Protein AF-A0A9E2C6Q1-F1 (afdb_monomer)

Solvent-accessible surface area (backbone atoms only — not comparable to full-atom values): 10772 Å² total; per-residue (Å²): 132,83,88,61,91,60,71,87,50,53,72,70,55,48,51,52,50,48,67,74,32,72,85,37,64,67,59,44,53,54,51,43,56,55,32,73,76,40,87,50,70,68,36,50,55,51,34,54,54,44,52,53,52,48,49,47,65,72,67,66,62,69,75,82,73,80,80,78,87,77,86,78,83,92,78,82,88,75,85,72,77,80,80,70,74,74,82,77,73,64,70,56,44,82,45,62,35,91,88,76,60,52,76,39,82,42,68,57,47,72,83,42,81,42,84,46,58,39,89,82,85,55,51,46,30,39,38,34,22,53,95,93,40,82,46,74,50,67,61,77,76,77,79,71,73,86,68,60,65,68,56,52,55,52,53,52,53,51,53,53,51,54,51,52,56,62,72,75,107

Sequence (169 aa):
MRYRPYFKHGIEQIQELISTARSDLKALKVIQYELGHRDRPKARALKAEVDELVRRLSEGVVLPPAPPVKSLPKECVPEAPVIQTPPVAPDRVVVDCANCKTPNFVSTLEGVVQHLSCSACKTAYEAQFKYGVMRTIFQAKTTTESGSAGIKWILIGLVVLVIIVLMAK

Nearest PDB structures (foldseek):
  6emq-assembly1_A  TM=4.281E-01  e=3.721E+00  Homo sapiens
  4uru-assembly1_S  TM=4.410E-01  e=3.721E+00  Homo sapiens
  1xd4-assembly2_B  TM=4.111E-01  e=6.026E+00  Homo sapiens
  6bvj-assembly1_B  TM=4.218E-01  e=6.401E+00  Homo sapiens

Mean predicted aligned error: 19.95 Å

Foldseek 3Di:
DDDQPCLVPDLVRLVVQCVVCLQPLVSLVSSLVNLVVDPDPSSVVVNVVSVVSNVCNVVVDDDDPDDDDDDDDDDDDDDDDDPPPPPDQPQWDWDADPPPRDIDIDGQDAPDWDWDADPPPRFIKIWHHYPNDIDIGTDDPPPPPVPPPVVVVVVVVVVVVVVVVVVVD

Radius of gyration: 32.81 Å; Cα contacts (8 Å, |Δi|>4): 137; chains: 1; bounding box: 88×53×86 Å

Secondary structure (DSSP, 8-state):
----TTTT--HHHHHHHHHHTTT-HHHHHHHHHHHTT--SHHHHHHHHHHHHHHHHHHTT------------------------------SEEEEE-TTT--EEEEE--BT-EEEEE-TTT--EEEEEEETTEEEEEEPPP----TTSHHHHHHHHHHHHHHHHHHHT-

Structure (mmCIF, N/CA/C/O backbone):
data_AF-A0A9E2C6Q1-F1
#
_entry.id   AF-A0A9E2C6Q1-F1
#
loop_
_atom_site.group_PDB
_atom_site.id
_atom_site.type_symbol
_atom_site.label_at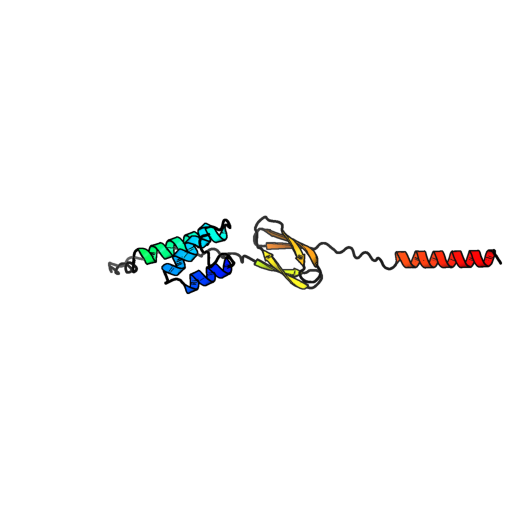om_id
_atom_site.label_alt_id
_atom_site.label_comp_id
_atom_site.label_asym_id
_atom_site.label_entity_id
_atom_site.label_seq_id
_atom_site.pdbx_PDB_ins_code
_atom_site.Cartn_x
_atom_site.Cartn_y
_atom_site.Cartn_z
_atom_site.occupancy
_atom_site.B_iso_or_equiv
_atom_site.auth_seq_id
_atom_site.auth_comp_id
_atom_site.auth_asym_id
_atom_site.auth_atom_id
_atom_site.pdbx_PDB_model_num
ATOM 1 N N . MET A 1 1 ? 9.640 -15.536 31.499 1.00 56.16 1 MET A N 1
ATOM 2 C CA . MET A 1 1 ? 9.085 -14.949 30.257 1.00 56.16 1 MET A CA 1
ATOM 3 C C . MET A 1 1 ? 7.587 -14.776 30.450 1.00 56.16 1 MET A C 1
ATOM 5 O O . MET A 1 1 ? 6.944 -15.741 30.837 1.00 56.16 1 MET A O 1
ATOM 9 N N . ARG A 1 2 ? 7.031 -13.568 30.283 1.00 76.75 2 ARG A N 1
ATOM 10 C CA . ARG A 1 2 ? 5.571 -13.378 30.367 1.00 76.75 2 ARG A CA 1
ATOM 11 C C . ARG A 1 2 ? 4.924 -13.914 29.089 1.00 76.75 2 ARG A C 1
ATOM 13 O O . ARG A 1 2 ? 5.433 -13.664 28.000 1.00 76.75 2 ARG A O 1
ATOM 20 N N . TYR A 1 3 ? 3.844 -14.674 29.235 1.00 84.75 3 TYR A N 1
ATOM 21 C CA . TYR A 1 3 ? 3.115 -15.260 28.113 1.00 84.75 3 TYR A CA 1
ATOM 22 C C . TYR A 1 3 ? 2.484 -14.154 27.252 1.00 84.75 3 TYR A C 1
ATOM 24 O O . TYR A 1 3 ? 1.748 -13.313 27.764 1.00 84.75 3 TYR A O 1
ATOM 32 N N . ARG A 1 4 ? 2.803 -14.142 25.952 1.00 87.75 4 ARG A N 1
ATOM 33 C CA . ARG A 1 4 ? 2.305 -13.173 24.962 1.00 87.75 4 ARG A CA 1
ATOM 34 C C . ARG A 1 4 ? 1.589 -13.918 23.831 1.00 87.75 4 ARG A C 1
ATOM 36 O O . ARG A 1 4 ? 2.231 -14.255 22.833 1.00 87.75 4 ARG A O 1
ATOM 43 N N . PRO A 1 5 ? 0.283 -14.204 23.969 1.00 89.00 5 PRO A N 1
ATOM 44 C CA . PRO A 1 5 ? -0.447 -15.056 23.024 1.00 89.00 5 PRO A CA 1
ATOM 45 C C . PRO A 1 5 ? -0.468 -14.474 21.606 1.00 89.00 5 PRO A C 1
ATOM 47 O O . PRO A 1 5 ? -0.401 -15.204 20.619 1.00 89.00 5 PRO A O 1
ATOM 50 N N . TYR A 1 6 ? -0.474 -13.145 21.500 1.00 92.12 6 TYR A N 1
ATOM 51 C CA . TYR A 1 6 ? -0.589 -12.439 20.229 1.00 92.12 6 TYR A CA 1
ATOM 52 C C . TYR A 1 6 ? 0.750 -11.950 19.664 1.00 92.12 6 TYR A C 1
AT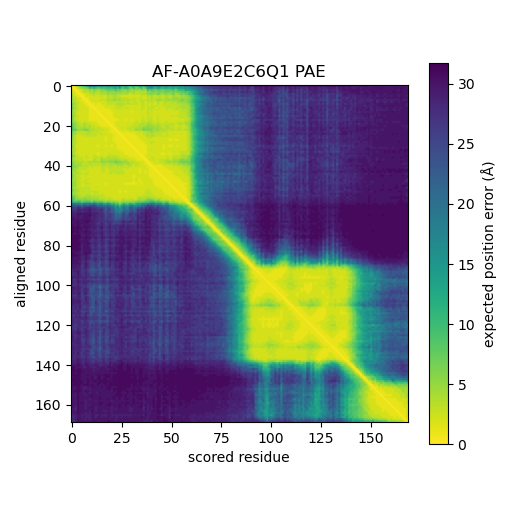OM 54 O O . TYR A 1 6 ? 0.759 -11.220 18.678 1.00 92.12 6 TYR A O 1
ATOM 62 N N . PHE A 1 7 ? 1.890 -12.389 20.211 1.00 90.38 7 PHE A N 1
ATOM 63 C CA . PHE A 1 7 ? 3.215 -11.979 19.722 1.00 90.38 7 PHE A CA 1
ATOM 64 C C . PHE A 1 7 ? 3.421 -12.280 18.230 1.00 90.38 7 PHE A C 1
ATOM 66 O O . PHE A 1 7 ? 3.972 -11.462 17.499 1.00 90.38 7 PHE A O 1
ATOM 73 N N . LYS A 1 8 ? 2.929 -13.436 17.766 1.00 91.62 8 LYS A N 1
ATOM 74 C CA . LYS A 1 8 ? 3.015 -13.857 16.358 1.00 91.62 8 LYS A CA 1
ATOM 75 C C . LYS A 1 8 ? 1.973 -13.197 15.446 1.00 91.62 8 LYS A C 1
ATOM 77 O O . LYS A 1 8 ? 2.052 -13.381 14.238 1.00 91.62 8 LYS A O 1
ATOM 82 N N . HIS A 1 9 ? 1.002 -12.467 16.000 1.00 92.31 9 HIS A N 1
ATOM 83 C CA . HIS A 1 9 ? -0.092 -11.899 15.217 1.00 92.31 9 HIS A CA 1
ATOM 84 C C . HIS A 1 9 ? 0.314 -10.560 14.592 1.00 92.31 9 HIS A C 1
ATOM 86 O O . HIS A 1 9 ? 0.911 -9.708 15.257 1.00 92.31 9 HIS A O 1
ATOM 92 N N . GLY A 1 10 ? -0.032 -10.353 13.322 1.00 92.19 10 GLY A N 1
ATOM 93 C CA . GLY A 1 10 ? 0.093 -9.065 12.635 1.00 92.19 10 GLY A CA 1
ATOM 94 C C . GLY A 1 10 ? -0.800 -7.985 13.256 1.00 92.19 10 GLY A C 1
ATOM 95 O O . GLY A 1 10 ? -1.657 -8.272 14.090 1.00 92.19 10 GLY A O 1
ATOM 96 N N . ILE A 1 11 ? -0.601 -6.723 12.871 1.00 92.56 11 ILE A N 1
ATOM 97 C CA . ILE A 1 11 ? -1.434 -5.617 13.378 1.00 92.56 11 ILE A CA 1
ATOM 98 C C . ILE A 1 11 ? -2.884 -5.770 12.906 1.00 92.56 11 ILE A C 1
ATOM 100 O O . ILE A 1 11 ? -3.813 -5.550 13.674 1.00 92.56 11 ILE A O 1
ATOM 104 N N . GLU A 1 12 ? -3.059 -6.233 11.677 1.00 93.12 12 GLU A N 1
ATOM 105 C CA . GLU A 1 12 ? -4.339 -6.485 11.026 1.00 93.12 12 GLU A CA 1
ATOM 106 C C . GLU A 1 12 ? -5.110 -7.603 11.749 1.00 93.12 12 GLU A C 1
ATOM 108 O O . GLU A 1 12 ? -6.294 -7.461 12.040 1.00 93.12 12 GLU A O 1
ATOM 113 N N . GLN A 1 13 ? -4.412 -8.671 12.148 1.00 94.06 13 GLN A N 1
ATOM 114 C CA . GLN A 1 13 ? -4.996 -9.764 12.934 1.00 94.06 13 GLN A CA 1
ATOM 115 C C . GLN A 1 13 ? -5.395 -9.305 14.342 1.00 94.06 13 GLN A C 1
ATOM 117 O O . GLN A 1 13 ? -6.430 -9.712 14.861 1.00 94.06 13 GLN A O 1
ATOM 122 N N . ILE A 1 14 ? -4.603 -8.428 14.971 1.00 93.50 14 ILE A N 1
ATOM 123 C CA . ILE A 1 14 ? -4.983 -7.835 16.261 1.00 93.50 14 ILE A CA 1
ATOM 124 C C . ILE A 1 14 ? -6.237 -6.965 16.117 1.00 93.50 14 ILE A C 1
ATOM 126 O O . ILE A 1 14 ? -7.094 -6.991 16.994 1.00 93.50 14 ILE A O 1
ATOM 130 N N . GLN A 1 15 ? -6.387 -6.231 15.016 1.00 93.62 15 GLN A N 1
ATOM 131 C CA . GLN A 1 15 ? -7.574 -5.411 14.761 1.00 93.62 15 GLN A CA 1
ATOM 132 C C . GLN A 1 15 ? -8.854 -6.254 14.608 1.00 93.62 15 GLN A C 1
ATOM 134 O O . GLN A 1 15 ? -9.920 -5.881 15.111 1.00 93.62 15 GLN A O 1
ATOM 139 N N . GLU A 1 16 ? -8.746 -7.421 13.978 1.00 94.44 16 GLU A N 1
ATOM 140 C CA . GLU A 1 16 ? -9.837 -8.396 13.890 1.00 94.44 16 GLU A CA 1
ATOM 141 C C . GLU A 1 16 ? -10.194 -8.982 15.267 1.00 94.44 16 GLU A C 1
ATOM 143 O O . GLU A 1 16 ? -11.371 -9.052 15.640 1.00 94.44 16 GLU A O 1
ATOM 148 N N . LEU A 1 17 ? -9.182 -9.303 16.082 1.00 93.69 17 LEU A N 1
ATOM 149 C CA . LEU A 1 17 ? -9.380 -9.753 17.462 1.00 93.69 17 LEU A CA 1
ATOM 150 C C . LEU A 1 17 ? -10.075 -8.691 18.319 1.00 93.69 17 LEU A C 1
ATOM 152 O O . LEU A 1 17 ? -10.970 -9.033 19.085 1.00 93.69 17 LEU A O 1
ATOM 156 N N . ILE A 1 18 ? -9.729 -7.408 18.164 1.00 94.31 18 ILE A N 1
ATOM 157 C CA . ILE A 1 18 ? -10.416 -6.304 18.856 1.00 94.31 18 ILE A CA 1
ATOM 158 C C . ILE A 1 18 ? -11.887 -6.250 18.444 1.00 94.31 18 ILE A C 1
ATOM 160 O O . ILE A 1 18 ? -12.753 -6.085 19.298 1.00 94.31 18 ILE A O 1
ATOM 164 N N . SER A 1 19 ? -12.175 -6.409 17.150 1.00 92.50 19 SER A N 1
ATOM 165 C CA . SER A 1 19 ? -13.545 -6.395 16.621 1.00 92.50 19 SER A CA 1
ATOM 166 C C . SER A 1 19 ? -14.391 -7.534 17.190 1.00 92.50 19 SER A C 1
ATOM 168 O O . SER A 1 19 ? -15.545 -7.316 17.553 1.00 92.50 19 SER A O 1
ATOM 170 N N . THR A 1 20 ? -13.795 -8.716 17.343 1.00 93.25 20 THR A N 1
ATOM 171 C CA . THR A 1 20 ? -14.452 -9.900 17.916 1.00 93.25 20 THR A CA 1
ATOM 172 C C . THR A 1 20 ? -14.608 -9.791 19.435 1.00 93.25 20 THR A C 1
ATOM 174 O O . THR A 1 20 ? -15.630 -10.178 19.992 1.00 93.25 20 THR A O 1
ATOM 177 N N . ALA A 1 21 ? -13.615 -9.222 20.119 1.00 92.81 21 ALA A N 1
ATOM 178 C CA . ALA A 1 21 ? -13.552 -9.132 21.574 1.00 92.81 21 ALA A CA 1
ATOM 179 C C . ALA A 1 21 ? -14.073 -7.798 22.143 1.00 92.81 21 ALA A C 1
ATOM 181 O O . ALA A 1 21 ? -13.772 -7.473 23.290 1.00 92.81 21 ALA A O 1
ATOM 182 N N . ARG A 1 22 ? -14.858 -7.013 21.386 1.00 90.56 22 ARG A N 1
ATOM 183 C CA . ARG A 1 22 ? -15.312 -5.666 21.803 1.00 90.56 22 ARG A CA 1
ATOM 184 C C . ARG A 1 22 ? -16.027 -5.621 23.153 1.00 90.56 22 ARG A C 1
ATOM 186 O O . ARG A 1 22 ? -15.996 -4.581 23.800 1.00 90.56 22 ARG A O 1
ATOM 193 N N . SER A 1 23 ? -16.681 -6.706 23.557 1.00 89.00 23 SER A N 1
ATOM 194 C CA . SER A 1 23 ? -17.395 -6.831 24.834 1.00 89.00 23 SER A CA 1
ATOM 195 C C . SER A 1 23 ? -16.633 -7.638 25.891 1.00 89.00 23 SER A C 1
ATOM 197 O O . SER A 1 23 ? -17.083 -7.716 27.032 1.00 89.00 23 SER A O 1
ATOM 199 N N . ASP A 1 24 ? -15.497 -8.248 25.544 1.00 93.38 24 ASP A N 1
ATOM 200 C CA . ASP A 1 24 ? -14.694 -9.046 26.470 1.00 93.38 24 ASP A CA 1
ATOM 201 C C . ASP A 1 24 ? -13.548 -8.208 27.049 1.00 93.38 24 ASP A C 1
ATOM 203 O O . ASP A 1 24 ? -12.463 -8.068 26.477 1.00 93.38 24 ASP A O 1
ATOM 207 N N . LEU A 1 25 ? -13.785 -7.683 28.251 1.00 91.81 25 LEU A N 1
ATOM 208 C CA . LEU A 1 25 ? -12.812 -6.883 28.988 1.00 91.81 25 LEU A CA 1
ATOM 209 C C . LEU A 1 25 ? -11.489 -7.629 29.238 1.00 91.81 25 LEU A C 1
ATOM 211 O O . LEU A 1 25 ? -10.426 -7.004 29.249 1.00 91.81 25 LEU A O 1
ATOM 215 N N . LYS A 1 26 ? -11.525 -8.951 29.458 1.00 92.12 26 LYS A N 1
ATOM 216 C CA . LYS A 1 26 ? -10.307 -9.731 29.723 1.00 92.12 26 LYS A CA 1
ATOM 217 C C . LYS A 1 26 ? -9.470 -9.837 28.455 1.00 92.12 26 LYS A C 1
ATOM 219 O O . LYS A 1 26 ? -8.271 -9.559 28.503 1.00 92.12 26 LYS A O 1
ATOM 224 N N . ALA A 1 27 ? -10.094 -10.172 27.330 1.00 92.94 27 ALA A N 1
ATOM 225 C CA . ALA A 1 27 ? -9.412 -10.236 26.042 1.00 92.94 27 ALA A CA 1
ATOM 226 C C . ALA A 1 27 ? -8.835 -8.870 25.630 1.00 92.94 27 ALA A C 1
ATOM 228 O O . ALA A 1 27 ? -7.668 -8.798 25.237 1.00 92.94 27 ALA A O 1
ATOM 229 N N . LEU A 1 28 ? -9.586 -7.777 25.812 1.00 94.00 28 LEU A N 1
ATOM 230 C CA . LEU A 1 28 ? -9.111 -6.423 25.506 1.00 94.00 28 LEU A CA 1
ATOM 231 C C . LEU A 1 28 ? -7.898 -6.011 26.351 1.00 94.00 28 LEU A C 1
ATOM 233 O O . LEU A 1 28 ? -6.962 -5.431 25.808 1.00 94.00 28 LEU A O 1
ATOM 237 N N . LYS A 1 29 ? -7.841 -6.369 27.642 1.00 93.81 29 LYS A N 1
ATOM 238 C CA . LYS A 1 29 ? -6.653 -6.121 28.485 1.00 93.81 29 LYS A CA 1
ATOM 239 C C . LYS A 1 29 ? -5.418 -6.897 28.015 1.00 93.81 29 LYS A C 1
ATOM 241 O O . LYS A 1 29 ? -4.305 -6.373 28.062 1.00 93.81 29 LYS A O 1
ATOM 246 N N . VAL A 1 30 ? -5.591 -8.128 27.529 1.00 94.12 30 VAL A N 1
ATOM 247 C CA . VAL A 1 30 ? -4.483 -8.910 26.949 1.00 94.12 30 VAL A CA 1
ATOM 248 C C . VAL A 1 30 ? -3.988 -8.267 25.650 1.00 94.12 30 VAL A C 1
ATOM 250 O O . VAL A 1 30 ? -2.779 -8.158 25.440 1.00 94.12 30 VAL A O 1
ATOM 253 N N . ILE A 1 31 ? -4.904 -7.791 24.801 1.00 94.50 31 ILE A N 1
ATOM 254 C CA . ILE A 1 31 ? 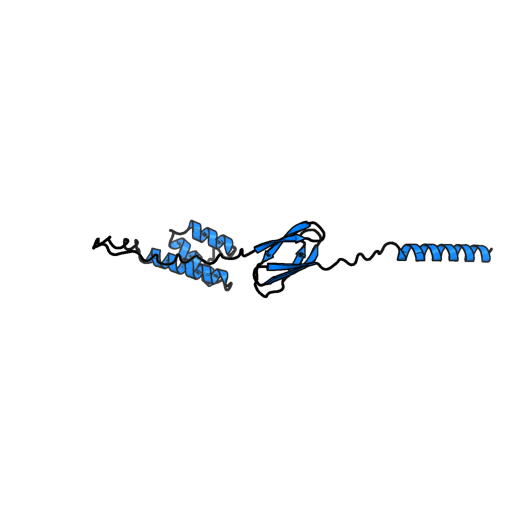-4.567 -7.079 23.561 1.00 94.50 31 ILE A CA 1
ATOM 255 C C . ILE A 1 31 ? -3.861 -5.749 23.865 1.00 94.50 31 ILE A C 1
ATOM 257 O O . ILE A 1 31 ? -2.827 -5.455 23.268 1.00 94.50 31 ILE A O 1
ATOM 261 N N . GLN A 1 32 ? -4.358 -4.979 24.834 1.00 94.44 32 GLN A N 1
ATOM 262 C CA . GLN A 1 32 ? -3.743 -3.739 25.316 1.00 94.44 32 GLN A CA 1
ATOM 263 C C . GLN A 1 32 ? -2.293 -3.967 25.765 1.00 94.44 32 GLN A C 1
ATOM 265 O O . GLN A 1 32 ? -1.391 -3.222 25.374 1.00 94.44 32 GLN A O 1
ATOM 270 N N . TYR A 1 33 ? -2.054 -5.025 26.549 1.00 93.88 33 TYR A N 1
ATOM 271 C CA . TYR A 1 33 ? -0.713 -5.398 26.996 1.00 93.88 33 TYR A CA 1
ATOM 272 C C . TYR A 1 33 ? 0.207 -5.734 25.816 1.00 93.88 33 TYR A C 1
ATOM 274 O O . TYR A 1 33 ? 1.345 -5.268 25.768 1.00 93.88 33 TYR A O 1
ATOM 282 N N . GLU A 1 34 ? -0.276 -6.498 24.836 1.00 93.56 34 GLU A N 1
ATOM 283 C CA . GLU A 1 34 ? 0.489 -6.824 23.631 1.00 93.56 34 GLU A CA 1
ATOM 284 C C . GLU A 1 34 ? 0.840 -5.571 22.813 1.00 93.56 34 GLU A C 1
ATOM 286 O O . GLU A 1 34 ? 1.994 -5.401 22.414 1.00 93.56 34 GLU A O 1
ATOM 291 N N . LEU A 1 35 ? -0.130 -4.677 22.594 1.00 94.06 35 LEU A N 1
ATOM 292 C CA . LEU A 1 35 ? 0.063 -3.429 21.851 1.00 94.06 35 LEU A CA 1
ATOM 293 C C . LEU A 1 35 ? 1.068 -2.494 22.537 1.00 94.06 35 LEU A C 1
ATOM 295 O O . LEU A 1 35 ? 1.803 -1.790 21.849 1.00 94.06 35 LEU A O 1
ATOM 299 N N . GLY A 1 36 ? 1.175 -2.540 23.869 1.00 92.75 36 GLY A N 1
ATOM 300 C CA . GLY A 1 36 ? 2.183 -1.794 24.630 1.00 92.75 36 GLY A CA 1
ATOM 301 C C . GLY A 1 36 ? 3.637 -2.183 24.329 1.00 92.75 36 GLY A C 1
ATOM 302 O O . GLY A 1 36 ? 4.537 -1.398 24.602 1.00 92.75 36 GLY A O 1
ATOM 303 N N . HIS A 1 37 ? 3.877 -3.356 23.736 1.00 91.75 37 HIS A N 1
ATOM 304 C CA . HIS A 1 37 ? 5.217 -3.819 23.349 1.00 91.75 37 HIS A CA 1
ATOM 305 C C . HIS A 1 37 ? 5.519 -3.591 21.861 1.00 91.75 37 HIS A C 1
ATOM 307 O O . HIS A 1 37 ? 6.487 -4.148 21.339 1.00 91.75 37 HIS A O 1
ATOM 313 N N . ARG A 1 38 ? 4.664 -2.856 21.141 1.00 92.12 38 ARG A N 1
ATOM 314 C CA . ARG A 1 38 ? 4.811 -2.607 19.705 1.00 92.12 38 ARG A CA 1
ATOM 315 C C . ARG A 1 38 ? 5.047 -1.124 19.447 1.00 92.12 38 ARG A C 1
ATOM 317 O O . ARG A 1 38 ? 4.187 -0.296 19.716 1.00 92.12 38 ARG A O 1
ATOM 324 N N . ASP A 1 39 ? 6.170 -0.802 18.810 1.00 89.56 39 ASP A N 1
ATOM 325 C CA . ASP A 1 39 ? 6.552 0.591 18.526 1.00 89.56 39 ASP A CA 1
ATOM 326 C C . ASP A 1 39 ? 6.015 1.160 17.208 1.00 89.56 39 ASP A C 1
ATOM 328 O O . ASP A 1 39 ? 6.213 2.334 16.897 1.00 89.56 39 ASP A O 1
ATOM 332 N N . ARG A 1 40 ? 5.304 0.354 16.414 1.00 90.38 40 ARG A N 1
ATOM 333 C CA . ARG A 1 40 ? 4.748 0.793 15.126 1.00 90.38 40 ARG A CA 1
ATOM 334 C C . ARG A 1 40 ? 3.688 1.892 15.355 1.00 90.38 40 ARG A C 1
ATOM 336 O O . ARG A 1 40 ? 2.816 1.696 16.202 1.00 90.38 40 ARG A O 1
ATOM 343 N N . PRO A 1 41 ? 3.647 2.972 14.549 1.00 90.44 41 PRO A N 1
ATOM 344 C CA . PRO A 1 41 ? 2.649 4.042 14.690 1.00 90.44 41 PRO A CA 1
ATOM 345 C C . PRO A 1 41 ? 1.196 3.541 14.706 1.00 90.44 41 PRO A C 1
ATOM 347 O O . PRO A 1 41 ? 0.408 3.940 15.558 1.00 90.44 41 PRO A O 1
ATOM 350 N N . LYS A 1 42 ? 0.863 2.578 13.835 1.00 90.00 42 LYS A N 1
ATOM 351 C CA . LYS A 1 42 ? -0.464 1.940 13.800 1.00 90.00 42 LYS A CA 1
ATOM 352 C C . LYS A 1 42 ? -0.819 1.204 15.098 1.00 90.00 42 LYS A C 1
ATOM 354 O O . LYS A 1 42 ? -1.968 1.227 15.517 1.00 90.00 42 LYS A O 1
ATOM 359 N N . ALA A 1 43 ? 0.159 0.571 15.748 1.00 92.00 43 ALA A N 1
ATOM 360 C CA . ALA A 1 43 ? -0.065 -0.129 17.012 1.00 92.00 43 ALA A CA 1
ATOM 361 C C . ALA A 1 43 ? -0.382 0.852 18.148 1.00 92.00 43 ALA A C 1
ATOM 363 O O . ALA A 1 43 ? -1.214 0.552 18.997 1.00 92.00 43 ALA A O 1
ATOM 364 N N . ARG A 1 44 ? 0.242 2.038 18.133 1.00 91.62 44 ARG A N 1
ATOM 365 C CA . ARG A 1 44 ? -0.033 3.107 19.103 1.00 91.62 44 ARG A CA 1
ATOM 366 C C . ARG A 1 44 ? -1.444 3.674 18.942 1.00 91.62 44 ARG A C 1
ATOM 368 O O . ARG A 1 44 ? -2.119 3.864 19.947 1.00 91.62 44 ARG A O 1
ATOM 375 N N . ALA A 1 45 ? -1.898 3.877 17.704 1.00 92.88 45 ALA A N 1
ATOM 376 C CA . ALA A 1 45 ? -3.276 4.288 17.424 1.00 92.88 45 ALA A CA 1
ATOM 377 C C . ALA A 1 45 ? -4.287 3.243 17.931 1.00 92.88 45 ALA A C 1
ATOM 379 O O . ALA A 1 45 ? -5.164 3.570 18.726 1.00 92.88 45 ALA A O 1
ATOM 380 N N . LEU A 1 46 ? -4.080 1.966 17.588 1.00 93.88 46 LEU A N 1
ATOM 381 C CA . LEU A 1 46 ? -4.923 0.870 18.080 1.00 93.88 46 LEU A CA 1
ATOM 382 C C . LEU A 1 46 ? -4.900 0.743 19.605 1.00 93.88 46 LEU A C 1
ATOM 384 O O . LEU A 1 46 ? -5.922 0.437 20.211 1.00 93.88 46 LEU A O 1
ATOM 388 N N . LYS A 1 47 ? -3.753 0.990 20.247 1.00 94.94 47 LYS A N 1
ATOM 389 C CA . LYS A 1 47 ? -3.661 0.984 21.709 1.00 94.94 47 LYS A CA 1
ATOM 390 C C . LYS A 1 47 ? -4.597 2.030 22.315 1.00 94.94 47 LYS A C 1
ATOM 392 O O . LYS A 1 47 ? -5.303 1.701 23.256 1.00 94.94 47 LYS A O 1
ATOM 397 N N . ALA A 1 48 ? -4.635 3.245 21.769 1.00 93.69 48 ALA A N 1
ATOM 398 C CA . ALA A 1 48 ? -5.526 4.295 22.260 1.00 93.69 48 ALA A CA 1
ATOM 399 C C . ALA A 1 48 ? -7.012 3.915 22.114 1.00 93.69 48 ALA A C 1
ATOM 401 O O . ALA A 1 48 ? -7.798 4.139 23.032 1.00 93.69 48 ALA A O 1
ATOM 402 N N . GLU A 1 49 ? -7.394 3.279 21.001 1.00 92.88 49 GLU A N 1
ATOM 403 C CA . GLU A 1 49 ? -8.762 2.778 20.801 1.00 92.88 49 GLU A CA 1
ATOM 404 C C . GLU A 1 49 ? -9.141 1.700 21.827 1.00 92.88 49 GLU A C 1
ATOM 406 O O . GLU A 1 49 ? -10.230 1.738 22.407 1.00 92.88 49 GLU A O 1
ATOM 411 N N . VAL A 1 50 ? -8.235 0.750 22.079 1.00 95.12 50 VAL A N 1
ATOM 412 C CA . VAL A 1 50 ? -8.439 -0.311 23.075 1.00 95.12 50 VAL A CA 1
ATOM 413 C C . VAL A 1 50 ? -8.461 0.258 24.493 1.00 95.12 50 VAL A C 1
ATOM 415 O O . VAL A 1 50 ? -9.299 -0.164 25.285 1.00 95.12 50 VAL A O 1
ATOM 418 N N . ASP A 1 51 ? -7.599 1.227 24.815 1.00 94.19 51 ASP A N 1
ATOM 419 C CA . ASP A 1 51 ? -7.580 1.911 26.115 1.00 94.19 51 ASP A CA 1
ATOM 420 C C . ASP A 1 51 ? -8.954 2.539 26.412 1.00 94.19 51 ASP A C 1
ATOM 422 O O . ASP A 1 51 ? -9.499 2.357 27.502 1.00 94.19 51 ASP A O 1
ATOM 426 N N . GLU A 1 52 ? -9.563 3.191 25.420 1.00 93.06 52 GLU A N 1
ATOM 427 C CA . GLU A 1 52 ? -10.887 3.805 25.546 1.00 93.06 52 GLU A CA 1
ATOM 428 C C . GLU A 1 52 ? -12.024 2.770 25.653 1.00 93.06 52 GLU A C 1
ATOM 430 O O . GLU A 1 52 ? -12.970 2.957 26.421 1.00 93.06 52 GLU A O 1
ATOM 435 N N . LEU A 1 53 ? -11.943 1.652 24.922 1.00 92.31 53 LEU A N 1
ATOM 436 C CA . LEU A 1 53 ? -12.890 0.534 25.056 1.00 92.31 53 LEU A CA 1
ATOM 437 C C . LEU A 1 53 ? -12.820 -0.099 26.452 1.00 92.31 53 LEU A C 1
ATOM 439 O O . LEU A 1 53 ? -13.849 -0.326 27.088 1.00 92.31 53 LEU A O 1
ATOM 443 N N . VAL A 1 54 ? -11.607 -0.350 26.948 1.00 93.44 54 VAL A N 1
ATOM 444 C CA . VA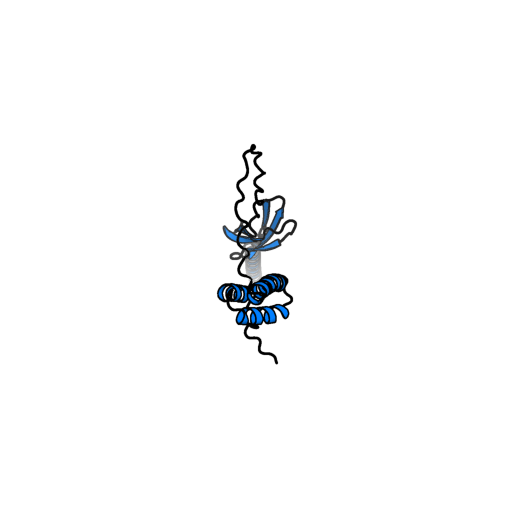L A 1 54 ? -11.367 -0.898 28.288 1.00 93.44 54 VAL A CA 1
ATOM 445 C C . VAL A 1 54 ? -11.883 0.057 29.355 1.00 93.44 54 VAL A C 1
ATOM 447 O O . VAL A 1 54 ? -12.505 -0.406 30.311 1.00 93.44 54 VAL A O 1
ATOM 450 N N . ARG A 1 55 ? -11.669 1.368 29.193 1.00 92.44 55 ARG A N 1
ATOM 451 C CA . ARG A 1 55 ? -12.186 2.398 30.100 1.00 92.44 55 ARG A CA 1
ATOM 452 C C . ARG A 1 55 ? -13.714 2.350 30.168 1.00 92.44 55 ARG A C 1
ATOM 454 O O . ARG A 1 55 ? -14.259 2.167 31.252 1.00 92.44 55 ARG A O 1
ATOM 461 N N . ARG A 1 56 ? -14.394 2.385 29.014 1.00 89.00 56 ARG A N 1
ATOM 462 C CA . ARG A 1 56 ? -15.865 2.304 28.924 1.00 89.00 56 ARG A CA 1
ATOM 463 C C . ARG A 1 56 ? -16.438 1.045 29.574 1.00 89.00 56 ARG A C 1
ATOM 465 O O . ARG A 1 56 ? -17.400 1.131 30.331 1.00 89.00 56 ARG A O 1
ATOM 472 N N . LEU A 1 57 ? -15.835 -0.114 29.312 1.00 89.31 57 LEU A N 1
ATOM 473 C CA . LEU A 1 57 ? -16.268 -1.383 29.903 1.00 89.31 57 LEU A CA 1
ATOM 474 C C . LEU A 1 57 ? -15.971 -1.474 31.406 1.00 89.31 57 LEU A C 1
ATOM 476 O O . LEU A 1 57 ? -16.731 -2.102 32.136 1.00 89.31 57 LEU A O 1
ATOM 480 N N . SER A 1 58 ? -14.873 -0.871 31.874 1.00 86.38 58 SER A N 1
ATOM 481 C CA . SER A 1 58 ? -14.479 -0.907 33.291 1.00 86.38 58 SER A CA 1
ATOM 482 C C . SER A 1 58 ? -15.302 0.046 34.154 1.00 86.38 58 SER A C 1
ATOM 484 O O . SER A 1 58 ? -15.563 -0.264 35.310 1.00 86.38 58 SER A O 1
ATOM 486 N N . GLU A 1 59 ? -15.718 1.187 33.606 1.00 84.56 59 GLU A N 1
ATOM 487 C CA . GLU A 1 59 ? -16.549 2.164 34.316 1.00 84.56 59 GLU A CA 1
ATOM 488 C C . GLU A 1 59 ? -18.032 1.757 34.366 1.00 84.56 59 GLU A C 1
ATOM 490 O O . GLU A 1 59 ? -18.822 2.418 35.034 1.00 84.56 59 GLU A O 1
ATOM 495 N N . GLY A 1 60 ? -18.436 0.678 33.679 1.00 64.62 60 GLY A N 1
ATOM 496 C CA . GLY A 1 60 ? -19.830 0.219 33.663 1.00 64.62 60 GLY A CA 1
ATOM 497 C C . GLY A 1 60 ? -20.805 1.261 33.105 1.00 64.62 60 GLY A C 1
ATOM 498 O O . GLY A 1 60 ? -22.007 1.174 33.355 1.00 64.62 60 GLY A O 1
ATOM 499 N N . VAL A 1 61 ? -20.297 2.254 32.364 1.00 47.34 61 VAL A N 1
ATOM 500 C CA . VAL A 1 61 ? -21.089 3.359 31.825 1.00 47.34 61 VAL A CA 1
ATOM 501 C C . VAL A 1 61 ? -21.909 2.831 30.655 1.00 47.34 61 VAL A C 1
ATOM 503 O O . VAL A 1 61 ? -21.514 2.870 29.489 1.00 47.34 61 VAL A O 1
ATOM 506 N N . VAL A 1 62 ? -23.098 2.342 31.001 1.00 50.97 62 VAL A N 1
ATOM 507 C CA . VAL A 1 62 ? -24.294 2.528 30.186 1.00 50.97 62 VAL A CA 1
ATOM 508 C C . VAL A 1 62 ? -24.345 4.013 29.835 1.00 50.97 62 VAL A C 1
ATOM 510 O O . VAL A 1 62 ? -24.217 4.859 30.721 1.00 50.97 62 VAL A O 1
ATOM 513 N N . LEU A 1 63 ? -24.469 4.312 28.541 1.00 50.91 63 LEU A N 1
ATOM 514 C CA . LEU A 1 63 ? -24.740 5.650 28.015 1.00 50.91 63 LEU A CA 1
ATOM 5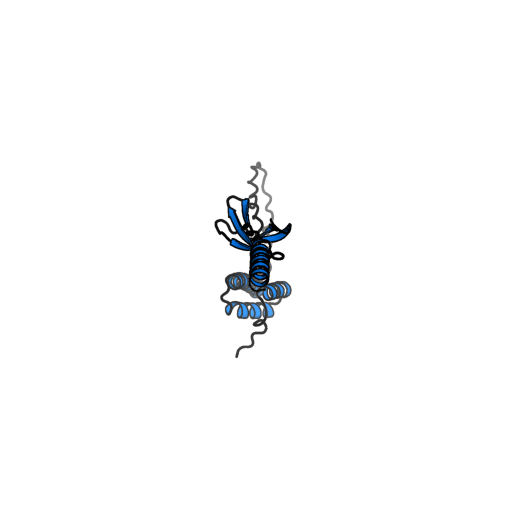15 C C . LEU A 1 63 ? -25.582 6.487 28.997 1.00 50.91 63 LEU A C 1
ATOM 517 O O . LEU A 1 63 ? -26.632 6.002 29.432 1.00 50.91 63 LEU A O 1
ATOM 521 N N . PRO A 1 64 ? -25.233 7.757 29.275 1.00 45.44 64 PRO A N 1
ATOM 522 C CA . PRO A 1 64 ? -26.282 8.682 29.651 1.00 45.44 64 PRO A CA 1
ATOM 523 C C . PRO A 1 64 ? -27.282 8.731 28.479 1.00 45.44 64 PRO A C 1
ATOM 525 O O . PRO A 1 64 ? -26.859 8.827 27.320 1.00 45.44 64 PRO A O 1
ATOM 528 N N . PRO A 1 65 ? -28.595 8.613 28.739 1.00 48.72 65 PRO A N 1
ATOM 529 C CA . PRO A 1 65 ? -29.600 8.770 27.703 1.00 48.72 65 PRO A CA 1
ATOM 530 C C . PRO A 1 65 ? -29.452 10.155 27.073 1.00 48.72 65 PRO A C 1
ATOM 532 O O . PRO A 1 65 ? -29.085 11.124 27.744 1.00 48.72 65 PRO A O 1
ATOM 535 N N . ALA A 1 66 ? -29.746 10.237 25.776 1.00 53.56 66 ALA A N 1
ATOM 536 C CA . ALA A 1 66 ? -29.943 11.505 25.090 1.00 53.56 66 ALA A CA 1
ATOM 537 C C . ALA A 1 66 ? -30.802 12.444 25.964 1.00 53.56 66 ALA A C 1
ATOM 539 O O . ALA A 1 66 ? -31.775 11.978 26.570 1.00 53.56 66 ALA A O 1
ATOM 540 N N . PRO A 1 67 ? -30.460 13.740 26.077 1.00 55.59 67 PRO A N 1
ATOM 541 C CA . PRO A 1 67 ? -31.234 14.648 26.907 1.00 55.59 67 PRO A CA 1
ATOM 542 C C . PRO A 1 67 ? -32.688 14.722 26.406 1.00 55.59 67 PRO A C 1
ATOM 544 O O . PRO A 1 67 ? -32.928 14.688 25.195 1.00 55.59 67 PRO A O 1
ATOM 547 N N . PRO A 1 68 ? -33.670 14.812 27.321 1.00 50.53 68 PRO A N 1
ATOM 548 C CA . PRO A 1 68 ? -35.077 14.847 26.966 1.00 50.53 68 PRO A CA 1
ATOM 549 C C . PRO A 1 68 ? -35.395 16.123 26.188 1.00 50.53 68 PRO A C 1
ATOM 551 O O . PRO A 1 68 ? -35.008 17.229 26.570 1.00 50.53 68 PRO A O 1
ATOM 554 N N . VAL A 1 69 ? -36.146 15.935 25.106 1.00 53.44 69 VAL A N 1
ATOM 555 C CA . VAL A 1 69 ? -36.802 16.967 24.306 1.00 53.44 69 VAL A CA 1
ATOM 556 C C . VAL A 1 69 ? -37.637 17.855 25.236 1.00 53.44 69 VAL A C 1
ATOM 558 O O . VAL A 1 69 ? -38.760 17.515 25.598 1.00 53.44 69 VAL A O 1
ATOM 561 N N . LYS A 1 70 ? -37.089 19.003 25.648 1.00 43.41 70 LYS A N 1
ATOM 562 C CA . LYS A 1 70 ? -37.883 20.117 26.175 1.00 43.41 70 LYS A CA 1
ATOM 563 C C . LYS A 1 70 ? -38.372 20.934 24.987 1.00 43.41 70 LYS A C 1
ATOM 565 O O . LYS A 1 70 ? -37.647 21.747 24.426 1.00 43.41 70 LYS A O 1
ATOM 570 N N . SER A 1 71 ? -39.615 20.679 24.609 1.00 66.38 71 SER A N 1
ATOM 571 C CA . SER A 1 71 ? -40.430 21.529 23.749 1.00 66.38 71 SER A CA 1
ATOM 572 C C . SER A 1 71 ? -40.643 22.908 24.391 1.00 66.38 71 SER A C 1
ATOM 574 O O . SER A 1 71 ? -41.231 22.985 25.468 1.00 66.38 71 SER A O 1
ATOM 576 N N . LEU A 1 72 ? -40.191 23.974 23.724 1.00 53.16 72 LEU A N 1
ATOM 577 C CA . LEU A 1 72 ? -40.564 25.391 23.908 1.00 53.16 72 LEU A CA 1
ATOM 578 C C . LEU A 1 72 ? -40.158 26.165 22.620 1.00 53.16 72 LEU A C 1
ATOM 580 O O . LEU A 1 72 ? -39.415 25.615 21.810 1.00 53.16 72 LEU A O 1
ATOM 584 N N . PRO A 1 73 ? -40.745 27.338 22.319 1.00 51.72 73 PRO A N 1
ATOM 585 C CA . PRO A 1 73 ? -41.564 27.541 21.123 1.00 51.72 73 PRO A CA 1
ATOM 586 C C . PRO A 1 73 ? -40.825 28.203 19.948 1.00 51.72 73 PRO A C 1
ATOM 588 O O . PRO A 1 73 ? -40.086 29.159 20.128 1.00 51.72 73 PRO A O 1
ATOM 591 N N . LYS A 1 74 ? -41.129 27.693 18.747 1.00 62.47 74 LYS A N 1
ATOM 592 C CA . LYS A 1 74 ? -41.251 28.354 17.431 1.00 62.47 74 LYS A CA 1
ATOM 593 C C . LYS A 1 74 ? -40.568 29.727 17.256 1.00 62.47 74 LYS A C 1
ATOM 595 O O . LYS A 1 74 ? -41.216 30.738 17.480 1.00 62.47 74 LYS A O 1
ATOM 600 N N . GLU A 1 75 ? -39.370 29.757 16.665 1.00 50.03 75 GLU A N 1
ATOM 601 C CA . GLU A 1 75 ? -38.968 30.860 15.777 1.00 50.03 75 GLU A CA 1
ATOM 602 C C . GLU A 1 75 ? -37.891 30.421 14.769 1.00 50.03 75 GLU A C 1
ATOM 604 O O . GLU A 1 75 ? -37.193 29.431 14.969 1.00 50.03 75 GLU A O 1
ATOM 609 N N . CYS A 1 76 ? -37.884 31.093 13.623 1.00 45.06 76 CYS A N 1
ATOM 610 C CA . CYS A 1 76 ? -37.481 30.631 12.298 1.00 45.06 76 CYS A CA 1
ATOM 611 C C . CYS A 1 76 ? -36.044 30.104 12.124 1.00 45.06 76 CYS A C 1
ATOM 613 O O . CYS A 1 76 ? -35.083 30.611 12.688 1.00 45.06 76 CYS A O 1
ATOM 615 N N . VAL A 1 77 ? -35.945 29.126 11.218 1.00 56.97 77 VAL A N 1
ATOM 616 C CA . VAL A 1 77 ? -34.750 28.583 10.552 1.00 56.97 77 VAL A CA 1
ATOM 617 C C . VAL A 1 77 ? -33.771 29.688 10.119 1.00 56.97 77 VAL A C 1
ATOM 619 O O . VAL A 1 77 ? -34.163 30.597 9.387 1.00 56.97 77 VAL A O 1
ATOM 622 N N . PRO A 1 78 ? -32.480 29.537 10.456 1.00 49.91 78 PRO A N 1
ATOM 623 C CA . PRO A 1 78 ? -31.445 29.592 9.433 1.00 49.91 78 PRO A CA 1
ATOM 624 C C . PRO A 1 78 ? -30.749 28.233 9.367 1.00 49.91 78 PRO A C 1
ATOM 626 O O . PRO A 1 78 ? -30.235 27.718 10.358 1.00 49.91 78 PRO A O 1
ATOM 629 N N . GLU A 1 79 ? -30.780 27.650 8.180 1.00 55.16 79 GLU A N 1
ATOM 630 C CA . GLU A 1 79 ? -30.121 26.412 7.789 1.00 55.16 79 GLU A CA 1
ATOM 631 C C . GLU A 1 79 ? -28.646 26.440 8.226 1.00 55.16 79 GLU A C 1
ATOM 633 O O . GLU A 1 79 ? -27.832 27.187 7.681 1.00 55.16 79 GLU A O 1
ATOM 638 N N . ALA A 1 80 ? -28.306 25.679 9.271 1.00 50.81 80 ALA A N 1
ATOM 639 C CA . ALA A 1 80 ? -26.919 25.526 9.683 1.00 50.81 80 ALA A CA 1
ATOM 640 C C . ALA A 1 80 ? -26.176 24.759 8.575 1.00 50.81 80 ALA A C 1
ATOM 642 O O . ALA A 1 80 ? -26.697 23.746 8.097 1.00 50.81 80 ALA A O 1
ATOM 643 N N . PRO A 1 81 ? -24.985 25.217 8.148 1.00 51.81 81 PRO A N 1
ATOM 644 C CA . PRO A 1 81 ? -24.326 24.665 6.982 1.00 51.81 81 PRO A CA 1
ATOM 645 C C . PRO A 1 81 ? -24.013 23.199 7.241 1.00 51.81 81 PRO A C 1
ATOM 647 O O . PRO A 1 81 ? -23.342 22.858 8.218 1.00 51.81 81 PRO A O 1
ATOM 650 N N . VAL A 1 82 ? -24.492 22.340 6.343 1.00 53.19 82 VAL A N 1
ATOM 651 C CA . VAL A 1 82 ? -24.015 20.971 6.182 1.00 53.19 82 VAL A CA 1
ATOM 652 C C . VAL A 1 82 ? -22.491 21.043 6.177 1.00 53.19 82 VAL A C 1
ATOM 654 O O . VAL A 1 82 ? -21.897 21.523 5.211 1.00 53.19 82 VAL A O 1
ATOM 657 N N . ILE A 1 83 ? -21.846 20.609 7.264 1.00 52.16 83 ILE A N 1
ATOM 658 C CA . ILE A 1 83 ? -20.408 20.357 7.255 1.00 52.16 83 ILE A CA 1
ATOM 659 C C . ILE A 1 83 ? -20.250 19.141 6.352 1.00 52.16 83 ILE A C 1
ATOM 661 O O . ILE A 1 83 ? -20.322 17.992 6.788 1.00 52.16 83 ILE A O 1
ATOM 665 N N . GLN A 1 84 ? -20.132 19.421 5.056 1.00 50.12 84 GLN A N 1
ATOM 666 C CA . GLN A 1 84 ? -19.677 18.481 4.057 1.00 50.12 84 GLN A CA 1
ATOM 667 C C . GLN A 1 84 ? -18.329 17.994 4.569 1.00 50.12 84 GLN A C 1
ATOM 669 O O . GLN A 1 84 ? -17.363 18.755 4.633 1.00 50.12 84 GLN A O 1
ATOM 674 N N . THR A 1 85 ? -18.281 16.747 5.027 1.00 54.00 85 THR A N 1
ATOM 675 C CA . THR A 1 85 ? -17.010 16.074 5.267 1.00 54.00 85 THR A CA 1
ATOM 676 C C . THR A 1 85 ? -16.244 16.186 3.950 1.00 54.00 85 THR A C 1
ATOM 678 O O . THR A 1 85 ? -16.786 15.769 2.921 1.00 54.00 85 THR A O 1
ATOM 681 N N . PRO A 1 86 ? -15.055 16.818 3.922 1.00 59.22 86 PRO A N 1
ATOM 682 C CA . PRO A 1 86 ? -14.322 16.955 2.678 1.00 59.22 86 PRO A CA 1
ATOM 683 C C . PRO A 1 86 ? -14.098 15.550 2.109 1.00 59.22 86 PRO A C 1
ATOM 685 O O . PRO A 1 86 ? -13.780 14.641 2.883 1.00 59.22 86 PRO A O 1
ATOM 688 N N . PRO A 1 87 ? -14.315 15.333 0.800 1.00 57.53 87 PRO A N 1
ATOM 689 C CA . PRO A 1 87 ? -14.141 14.025 0.193 1.00 57.53 87 PRO A CA 1
ATOM 690 C C . PRO A 1 87 ? -12.712 13.558 0.463 1.00 57.53 87 PRO A C 1
ATOM 692 O O . PRO A 1 87 ? -11.749 14.132 -0.046 1.00 57.53 87 PRO A O 1
ATOM 695 N N . VAL A 1 88 ? -12.576 12.545 1.319 1.00 59.00 88 VAL A N 1
ATOM 696 C CA . VAL A 1 88 ? -11.294 11.902 1.598 1.00 59.00 88 VAL A CA 1
ATOM 697 C C . VAL A 1 88 ? -10.851 11.276 0.283 1.00 59.00 88 VAL A C 1
ATOM 699 O O . VAL A 1 88 ? -11.494 10.352 -0.218 1.00 59.00 88 VAL A O 1
ATOM 702 N N . ALA A 1 89 ? -9.804 11.836 -0.326 1.00 61.94 89 ALA A N 1
ATOM 703 C CA . ALA A 1 89 ? -9.234 11.280 -1.541 1.00 61.94 89 ALA A CA 1
ATOM 704 C C . ALA A 1 89 ? -8.824 9.822 -1.265 1.00 61.94 89 ALA A C 1
ATOM 706 O O . ALA A 1 89 ? -8.273 9.544 -0.200 1.00 61.94 89 ALA A O 1
ATOM 707 N N . PRO A 1 90 ? -9.104 8.879 -2.179 1.00 71.50 90 PRO A N 1
ATOM 708 C CA . PRO A 1 90 ? -8.801 7.475 -1.952 1.00 71.50 90 PRO A CA 1
ATOM 709 C C . PRO A 1 90 ? -7.301 7.289 -1.691 1.00 71.50 90 PRO A C 1
ATOM 711 O O . PRO A 1 90 ? -6.474 7.756 -2.475 1.00 71.50 90 PRO A O 1
ATOM 714 N N . ASP A 1 91 ? -6.955 6.574 -0.615 1.00 84.94 91 ASP A N 1
ATOM 715 C CA . ASP A 1 91 ? -5.569 6.305 -0.182 1.00 84.94 91 ASP A CA 1
ATOM 716 C C . ASP A 1 91 ? -4.699 5.662 -1.279 1.00 84.94 91 ASP A C 1
ATOM 718 O O . ASP A 1 91 ? -3.464 5.706 -1.241 1.00 84.94 91 ASP A O 1
ATOM 722 N N . ARG A 1 92 ? -5.346 5.007 -2.251 1.00 90.06 92 ARG A N 1
ATOM 723 C CA . ARG A 1 92 ? -4.715 4.318 -3.375 1.00 90.06 92 ARG A CA 1
ATOM 724 C C . ARG A 1 92 ? -5.520 4.515 -4.649 1.00 90.06 92 ARG A C 1
ATOM 726 O O . ARG A 1 92 ? -6.745 4.440 -4.636 1.00 90.06 92 ARG A O 1
ATOM 733 N N . VAL A 1 93 ? -4.811 4.667 -5.759 1.00 93.44 93 VAL A N 1
ATOM 734 C CA . VAL A 1 93 ? -5.374 4.718 -7.111 1.00 93.44 93 VAL A CA 1
ATOM 735 C C . VAL A 1 93 ? -4.793 3.601 -7.967 1.00 93.44 93 VAL A C 1
ATOM 737 O O . VAL A 1 93 ? -3.679 3.129 -7.725 1.00 93.44 93 VAL A O 1
ATOM 740 N N . VAL A 1 94 ? -5.559 3.1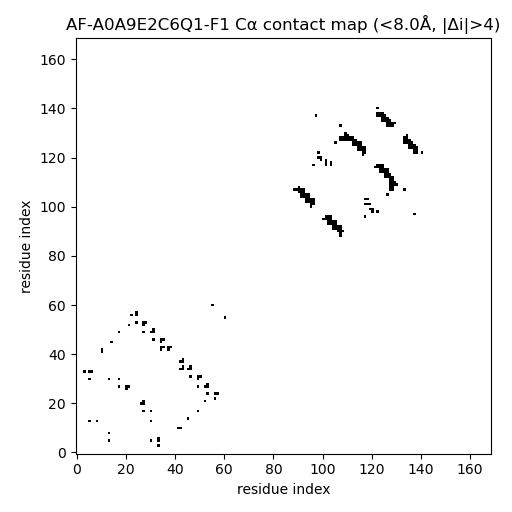68 -8.963 1.00 95.31 94 VAL A N 1
ATOM 741 C CA . VAL A 1 94 ? -5.114 2.180 -9.949 1.00 95.31 94 VAL A CA 1
ATOM 742 C C . VAL A 1 94 ? -4.513 2.915 -11.141 1.00 95.31 94 VAL A C 1
ATOM 744 O O . VAL A 1 94 ? -5.131 3.827 -11.684 1.00 95.31 94 VAL A O 1
ATOM 747 N N . VAL A 1 95 ? -3.308 2.516 -11.540 1.00 95.00 95 VAL A N 1
ATOM 748 C CA . VAL A 1 95 ? -2.620 3.008 -12.733 1.00 95.00 95 VAL A CA 1
ATOM 749 C C . VAL A 1 95 ? -2.261 1.830 -13.628 1.00 95.00 95 VAL A C 1
ATOM 751 O O . VAL A 1 95 ? -1.605 0.876 -13.197 1.00 95.00 95 VAL A O 1
ATOM 754 N N . ASP A 1 96 ? -2.634 1.923 -14.898 1.00 96.94 96 ASP A N 1
ATOM 755 C CA . ASP A 1 96 ? -2.269 0.925 -15.893 1.00 96.94 96 ASP A CA 1
ATOM 756 C C . ASP A 1 96 ? -0.820 1.102 -16.344 1.00 96.94 96 ASP A C 1
ATOM 758 O O . ASP A 1 96 ? -0.358 2.199 -16.666 1.00 96.94 96 ASP A O 1
ATOM 762 N N . CYS A 1 97 ? -0.079 -0.004 -16.406 1.00 94.88 97 CYS A N 1
ATOM 763 C CA . CYS A 1 97 ? 1.279 0.020 -16.928 1.00 94.88 97 CYS A CA 1
ATOM 764 C C . CYS A 1 97 ? 1.289 0.467 -18.397 1.00 94.88 97 CYS A C 1
ATOM 766 O O . CYS A 1 97 ? 0.660 -0.173 -19.241 1.00 94.88 97 CYS A O 1
ATOM 768 N N . ALA A 1 98 ? 2.086 1.483 -18.744 1.00 93.69 98 ALA A N 1
ATOM 769 C CA . ALA A 1 98 ? 2.192 1.952 -20.127 1.00 93.69 98 ALA A CA 1
ATOM 770 C C . ALA A 1 98 ? 2.647 0.855 -21.109 1.00 93.69 98 ALA A C 1
ATOM 772 O O . ALA A 1 98 ? 2.193 0.847 -22.251 1.00 93.69 98 ALA A O 1
ATOM 773 N N . ASN A 1 99 ? 3.485 -0.083 -20.647 1.00 92.31 99 ASN A N 1
ATOM 774 C CA . ASN A 1 99 ? 4.078 -1.137 -21.472 1.00 92.31 99 ASN A CA 1
ATOM 775 C C . ASN A 1 99 ? 3.174 -2.372 -21.646 1.00 92.31 99 ASN A C 1
ATOM 777 O O . ASN A 1 99 ? 3.004 -2.855 -22.756 1.00 92.31 99 ASN A O 1
ATOM 781 N N . CYS A 1 100 ? 2.605 -2.905 -20.559 1.00 93.50 100 CYS A N 1
ATOM 782 C CA . CYS A 1 100 ? 1.872 -4.184 -20.591 1.00 93.50 100 CYS A CA 1
ATOM 783 C C . CYS A 1 100 ? 0.401 -4.090 -20.166 1.00 93.50 100 CYS A C 1
ATOM 785 O O . CYS A 1 100 ? -0.258 -5.117 -20.044 1.00 93.50 100 CYS A O 1
ATOM 787 N N . LYS A 1 101 ? -0.101 -2.880 -19.884 1.00 96.12 101 LYS A N 1
ATOM 788 C CA . LYS A 1 101 ? -1.483 -2.601 -19.447 1.00 96.12 101 LYS A CA 1
ATOM 789 C C . LYS A 1 101 ? -1.938 -3.318 -18.171 1.00 96.12 101 LYS A C 1
ATOM 791 O O . LYS A 1 101 ? -3.099 -3.233 -17.805 1.00 96.12 101 LYS A O 1
ATOM 796 N N . THR A 1 102 ? -1.035 -3.984 -17.451 1.00 97.00 102 THR A N 1
ATOM 797 C CA . THR A 1 102 ? -1.354 -4.566 -16.143 1.00 97.00 102 THR A CA 1
ATOM 798 C C . THR A 1 102 ? -1.654 -3.447 -15.137 1.00 97.00 102 THR A C 1
ATOM 800 O O . THR A 1 102 ? -0.839 -2.519 -15.046 1.00 97.00 102 THR A O 1
ATOM 803 N N . PRO A 1 103 ? -2.753 -3.531 -14.365 1.00 97.25 103 PRO A N 1
ATOM 804 C CA . PRO A 1 103 ? -3.088 -2.547 -13.341 1.00 97.25 103 PRO A CA 1
ATOM 805 C C . PRO A 1 103 ? -2.116 -2.629 -12.156 1.00 97.25 103 PRO A C 1
ATOM 807 O O . PRO A 1 103 ? -1.731 -3.714 -11.714 1.00 97.25 103 PRO A O 1
ATOM 810 N N . ASN A 1 104 ? -1.704 -1.477 -11.628 1.00 96.44 104 ASN A N 1
ATOM 811 C CA . ASN A 1 104 ? -0.850 -1.359 -10.445 1.00 96.44 104 ASN A CA 1
ATOM 812 C C . ASN A 1 104 ? -1.476 -0.376 -9.454 1.00 96.44 104 ASN A C 1
ATOM 814 O O . ASN A 1 104 ? -2.057 0.627 -9.855 1.00 96.44 104 ASN A O 1
ATOM 818 N N . PHE A 1 105 ? -1.336 -0.648 -8.158 1.00 95.38 105 PHE A N 1
ATOM 819 C CA . PHE A 1 105 ? -1.808 0.259 -7.112 1.00 95.38 105 PHE A CA 1
ATOM 820 C C . PHE A 1 105 ? -0.716 1.257 -6.735 1.00 95.38 105 PHE A C 1
ATOM 822 O O . PHE A 1 105 ? 0.413 0.861 -6.443 1.00 95.38 105 PHE A O 1
ATOM 829 N N . VAL A 1 106 ? -1.074 2.537 -6.691 1.00 95.19 106 VAL A N 1
ATOM 830 C CA . VAL A 1 106 ? -0.186 3.642 -6.319 1.00 95.19 106 VAL A CA 1
ATOM 831 C C . VAL A 1 106 ? -0.812 4.423 -5.167 1.00 95.19 106 VAL A C 1
ATOM 833 O O . VAL A 1 106 ? -1.995 4.754 -5.218 1.00 95.19 106 VAL A O 1
ATOM 836 N N . SER A 1 107 ? -0.032 4.721 -4.126 1.00 93.94 107 SER A N 1
ATOM 837 C CA . SER A 1 107 ? -0.509 5.508 -2.979 1.00 93.94 107 SER A CA 1
ATOM 838 C C . SER A 1 107 ? -0.653 6.985 -3.356 1.00 93.94 107 SER A C 1
ATOM 840 O O . SER A 1 107 ? 0.178 7.518 -4.090 1.00 93.94 107 SER A O 1
ATOM 842 N N . THR A 1 108 ? -1.654 7.683 -2.831 1.00 93.31 108 THR A N 1
ATOM 843 C CA . THR A 1 108 ? -1.896 9.117 -3.095 1.00 93.31 108 THR A CA 1
ATOM 844 C C . THR A 1 108 ? -1.129 10.026 -2.125 1.00 93.31 108 THR A C 1
ATOM 846 O O . THR A 1 108 ? -1.668 10.967 -1.553 1.00 93.31 108 THR A O 1
ATOM 849 N N . LEU A 1 109 ? 0.167 9.751 -1.930 1.00 89.44 109 LEU A N 1
ATOM 850 C CA . LEU A 1 109 ? 1.032 10.547 -1.053 1.00 89.44 109 LEU A CA 1
ATOM 851 C C . LEU A 1 109 ? 1.336 11.905 -1.700 1.00 89.44 109 LEU A C 1
ATOM 853 O O . LEU A 1 109 ? 2.091 11.982 -2.672 1.00 89.44 109 LEU A O 1
ATOM 857 N N . GLU A 1 110 ? 0.741 12.972 -1.167 1.00 89.44 110 GLU A N 1
ATOM 858 C CA . GLU A 1 110 ? 0.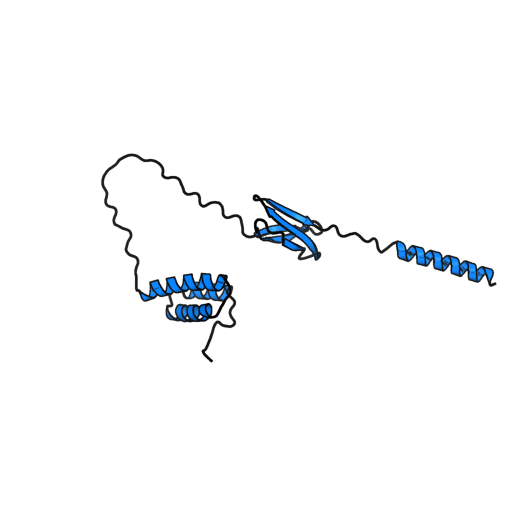906 14.318 -1.711 1.00 89.44 110 GLU A CA 1
ATOM 859 C C . GLU A 1 110 ? 2.356 14.807 -1.589 1.00 89.44 110 GLU A C 1
ATOM 861 O O . GLU A 1 110 ? 2.985 14.717 -0.535 1.00 89.44 110 GLU A O 1
ATOM 866 N N . GLY A 1 111 ? 2.905 15.310 -2.698 1.00 85.94 111 GLY A N 1
ATOM 867 C CA . GLY A 1 111 ? 4.262 15.864 -2.741 1.00 85.94 111 GLY A CA 1
ATOM 868 C C . GLY A 1 111 ? 5.393 14.828 -2.714 1.00 85.94 111 GLY A C 1
ATOM 869 O O . GLY A 1 111 ? 6.556 15.214 -2.811 1.00 85.94 111 GLY A O 1
ATOM 870 N N . VAL A 1 112 ? 5.084 13.528 -2.651 1.00 92.25 112 VAL A N 1
ATOM 871 C CA . VAL A 1 112 ? 6.081 12.448 -2.628 1.00 92.25 112 VAL A CA 1
ATOM 872 C C . VAL A 1 112 ? 6.207 11.802 -4.008 1.00 92.25 112 VAL A C 1
ATOM 874 O O . VAL A 1 112 ? 5.212 11.409 -4.619 1.00 92.25 112 VAL A O 1
ATOM 877 N N . VAL A 1 113 ? 7.445 11.663 -4.492 1.00 95.06 113 VAL A N 1
ATOM 878 C CA . VAL A 1 113 ? 7.761 10.863 -5.684 1.00 95.06 113 VAL A CA 1
ATOM 879 C C . VAL A 1 113 ? 7.971 9.413 -5.258 1.00 95.06 113 VAL A C 1
ATOM 881 O O . VAL A 1 113 ? 8.799 9.117 -4.399 1.00 95.06 113 VAL A O 1
ATOM 884 N N . GLN A 1 114 ? 7.205 8.503 -5.849 1.00 95.00 114 GLN A N 1
ATOM 885 C CA . GLN A 1 114 ? 7.283 7.068 -5.599 1.00 95.00 114 GLN A CA 1
ATOM 886 C C . GLN A 1 114 ? 7.966 6.383 -6.781 1.00 95.00 114 GLN A C 1
ATOM 888 O O . GLN A 1 114 ? 7.440 6.407 -7.892 1.00 95.00 114 GLN A O 1
ATOM 893 N N . HIS A 1 115 ? 9.108 5.740 -6.539 1.00 96.06 115 HIS A N 1
ATOM 894 C CA . HIS A 1 115 ? 9.789 4.907 -7.531 1.00 96.06 115 HIS A CA 1
ATOM 895 C C . HIS A 1 115 ? 9.264 3.473 -7.429 1.00 96.06 115 HIS A C 1
ATOM 897 O O . HIS A 1 115 ? 9.439 2.805 -6.409 1.00 96.06 115 HIS A O 1
ATOM 903 N N . LEU A 1 116 ? 8.588 3.007 -8.475 1.00 95.56 116 LEU A N 1
ATOM 904 C CA . LEU A 1 116 ? 7.848 1.749 -8.496 1.00 95.56 116 LEU A CA 1
ATOM 905 C C . LEU A 1 116 ? 8.244 0.908 -9.718 1.00 95.56 116 LEU A C 1
ATOM 907 O O . LEU A 1 116 ? 8.901 1.372 -10.650 1.00 95.56 116 LEU A O 1
ATOM 911 N N . SER A 1 117 ? 7.834 -0.360 -9.723 1.00 95.94 117 SER A N 1
ATOM 912 C CA . SER A 1 117 ? 7.980 -1.247 -10.880 1.00 95.94 117 SER A CA 1
ATOM 913 C C . SER A 1 117 ? 6.668 -1.963 -11.168 1.00 95.94 117 SER A C 1
ATOM 915 O O . SER A 1 117 ? 5.907 -2.281 -10.253 1.00 95.94 117 SER A O 1
ATOM 917 N N . CYS A 1 118 ? 6.368 -2.177 -12.451 1.00 95.62 118 CYS A N 1
ATOM 918 C CA . CYS A 1 118 ? 5.165 -2.898 -12.850 1.00 95.62 118 CYS A CA 1
ATOM 919 C C . CYS A 1 118 ? 5.195 -4.329 -12.299 1.00 95.62 118 CYS A C 1
ATOM 921 O O . CYS A 1 118 ? 6.181 -5.043 -12.481 1.00 95.62 118 CYS A O 1
ATOM 923 N N . SER A 1 119 ? 4.099 -4.773 -11.684 1.00 96.75 119 SER A N 1
ATOM 924 C CA . SER A 1 119 ? 3.970 -6.112 -11.101 1.00 96.75 119 SER A CA 1
ATOM 925 C C . SER A 1 119 ? 4.233 -7.238 -12.111 1.00 96.75 119 SER A C 1
ATOM 927 O O . SER A 1 119 ? 4.892 -8.217 -11.753 1.00 96.75 119 SER A O 1
ATOM 929 N N . ALA A 1 120 ? 3.806 -7.063 -13.366 1.00 96.44 120 ALA A N 1
ATOM 930 C CA . ALA A 1 120 ? 3.971 -8.034 -14.446 1.00 96.44 120 ALA A CA 1
ATOM 931 C C . ALA A 1 120 ? 5.294 -7.866 -15.213 1.00 96.44 120 ALA A C 1
ATOM 933 O O . ALA A 1 120 ? 6.190 -8.695 -15.089 1.00 96.44 120 ALA A O 1
ATOM 934 N N . CYS A 1 121 ? 5.453 -6.794 -15.998 1.00 94.06 121 CYS A N 1
ATOM 935 C CA . CYS A 1 121 ? 6.583 -6.659 -16.933 1.00 94.06 121 CYS A CA 1
ATOM 936 C C . CYS A 1 121 ? 7.856 -6.044 -16.326 1.00 94.06 121 CYS A C 1
ATOM 938 O O . CYS A 1 121 ? 8.847 -5.855 -17.040 1.00 94.06 121 CYS A O 1
ATOM 940 N N . LYS A 1 122 ? 7.811 -5.701 -15.031 1.00 94.56 122 LYS A N 1
ATOM 941 C CA . LYS A 1 122 ? 8.903 -5.104 -14.244 1.00 94.56 122 LYS A CA 1
ATOM 942 C C . LYS A 1 122 ? 9.443 -3.771 -14.772 1.00 94.56 122 LYS A C 1
ATOM 944 O O . LYS A 1 122 ? 10.467 -3.302 -14.289 1.00 94.56 122 LYS A O 1
ATOM 949 N N . THR A 1 123 ? 8.760 -3.124 -15.719 1.00 93.94 123 THR A N 1
ATOM 950 C CA . THR A 1 123 ? 9.127 -1.777 -16.175 1.00 93.94 123 THR A CA 1
ATOM 951 C C . THR A 1 123 ? 9.077 -0.804 -14.999 1.00 93.94 123 THR A C 1
ATOM 953 O O . THR A 1 123 ? 8.055 -0.721 -14.310 1.00 93.94 123 THR A O 1
ATOM 956 N N . ALA A 1 124 ? 10.180 -0.090 -14.776 1.00 95.19 124 ALA A N 1
ATOM 957 C CA . ALA A 1 124 ? 10.285 0.938 -13.752 1.00 95.19 124 ALA A CA 1
ATOM 958 C C . ALA A 1 124 ? 9.479 2.183 -14.144 1.00 95.19 124 ALA A C 1
ATOM 960 O O . ALA A 1 124 ? 9.434 2.570 -15.317 1.00 95.19 124 ALA A O 1
ATOM 961 N N . TYR A 1 125 ? 8.844 2.806 -13.160 1.00 95.50 125 TYR A N 1
ATOM 962 C CA . TYR A 1 125 ? 8.117 4.052 -13.341 1.00 95.50 125 TYR A CA 1
ATOM 963 C C . TYR A 1 125 ? 8.116 4.877 -12.059 1.00 95.50 125 TYR A C 1
ATOM 965 O O . TYR A 1 125 ? 8.248 4.350 -10.955 1.00 95.50 125 TYR A O 1
ATOM 973 N N . GLU A 1 126 ? 7.955 6.180 -12.217 1.00 96.25 126 GLU A N 1
ATOM 974 C CA . GLU A 1 126 ? 7.756 7.115 -11.118 1.00 96.25 126 GLU A CA 1
ATOM 975 C C . GLU A 1 126 ? 6.287 7.496 -11.043 1.00 96.25 126 GLU A C 1
ATOM 977 O O . GLU A 1 126 ? 5.625 7.620 -12.076 1.00 96.25 126 GLU A O 1
ATOM 982 N N . ALA A 1 127 ? 5.777 7.693 -9.834 1.00 95.81 127 ALA A N 1
ATOM 983 C CA . ALA A 1 127 ? 4.432 8.189 -9.614 1.00 95.81 127 ALA A CA 1
ATOM 984 C C . ALA A 1 127 ? 4.416 9.307 -8.569 1.00 95.81 127 ALA A C 1
ATOM 986 O O . ALA A 1 127 ? 5.035 9.192 -7.512 1.00 95.81 127 ALA A O 1
ATOM 987 N N . GLN A 1 128 ? 3.693 10.385 -8.859 1.00 95.88 128 GLN A N 1
ATOM 988 C CA . GLN A 1 128 ? 3.541 11.536 -7.977 1.00 95.88 128 GLN A CA 1
ATOM 989 C C . GLN A 1 128 ? 2.081 11.979 -7.958 1.00 95.88 128 GLN A C 1
ATOM 991 O O . GLN A 1 128 ? 1.484 12.224 -9.007 1.00 95.88 128 GLN A O 1
ATOM 996 N N . PHE A 1 129 ? 1.525 12.133 -6.758 1.00 94.06 129 PHE A N 1
ATOM 997 C CA . PHE A 1 129 ? 0.211 12.731 -6.561 1.00 94.06 129 PHE A CA 1
ATOM 998 C C . PHE A 1 129 ? 0.379 14.204 -6.179 1.00 94.06 129 PHE A C 1
ATOM 1000 O O . PHE A 1 129 ? 1.042 14.526 -5.190 1.00 94.06 129 PHE A O 1
ATOM 1007 N N . LYS A 1 130 ? -0.167 15.115 -6.992 1.00 92.75 130 LYS A N 1
ATOM 1008 C CA . LYS A 1 130 ? -0.075 16.563 -6.755 1.00 92.75 130 LYS A CA 1
ATOM 1009 C C . LYS A 1 130 ? -1.339 17.258 -7.251 1.00 92.75 130 LYS A C 1
ATOM 1011 O O . LYS A 1 130 ? -1.744 17.029 -8.390 1.00 92.75 130 LYS A O 1
ATOM 1016 N N . TYR A 1 131 ? -1.935 18.119 -6.423 1.00 90.69 131 TYR A N 1
ATOM 1017 C CA . TYR A 1 131 ? -3.143 18.887 -6.767 1.00 90.69 131 TYR A CA 1
ATOM 1018 C C . TYR A 1 131 ? -4.314 18.011 -7.253 1.00 90.69 131 TYR A C 1
ATOM 1020 O O . TYR A 1 131 ? -4.985 18.343 -8.227 1.00 90.69 131 TYR A O 1
ATOM 1028 N N . GLY A 1 132 ? -4.524 16.849 -6.626 1.00 87.62 132 GLY A N 1
ATOM 1029 C CA . GLY A 1 132 ? -5.605 15.928 -6.998 1.00 87.62 132 GLY A CA 1
ATOM 1030 C C . GLY A 1 132 ? -5.354 15.091 -8.260 1.00 87.62 132 GLY A C 1
ATOM 1031 O O . GLY A 1 132 ? -6.218 14.309 -8.644 1.00 87.62 132 GLY A O 1
ATOM 1032 N N . VAL A 1 133 ? -4.187 15.215 -8.902 1.00 91.06 133 VAL A N 1
ATOM 1033 C CA . VAL A 1 133 ? -3.848 14.485 -10.132 1.00 91.06 133 VAL A CA 1
ATOM 1034 C C . VAL A 1 133 ? -2.698 13.513 -9.877 1.00 91.06 133 VAL A C 1
ATOM 1036 O O . VAL A 1 133 ? -1.650 13.892 -9.348 1.00 91.06 133 VAL A O 1
ATOM 1039 N N . MET A 1 134 ? -2.878 12.259 -10.301 1.00 93.50 134 MET A N 1
ATOM 1040 C CA . MET A 1 134 ? -1.812 11.258 -10.344 1.00 93.50 134 MET A CA 1
ATOM 1041 C C . MET A 1 134 ? -1.014 11.411 -11.641 1.00 93.50 134 MET A C 1
ATOM 1043 O O . MET A 1 134 ? -1.561 11.277 -12.735 1.00 93.50 134 MET A O 1
ATOM 1047 N N . ARG A 1 135 ? 0.285 11.684 -11.526 1.00 94.50 135 ARG A N 1
ATOM 1048 C CA . ARG A 1 135 ? 1.223 11.742 -12.651 1.00 94.50 135 ARG A CA 1
ATOM 1049 C C . ARG A 1 135 ? 2.136 10.533 -12.603 1.00 94.50 135 ARG A C 1
ATOM 1051 O O . ARG A 1 135 ? 2.725 10.265 -11.560 1.00 94.50 135 ARG A O 1
ATOM 1058 N N . THR A 1 136 ? 2.289 9.845 -13.730 1.00 94.88 136 THR A N 1
ATOM 1059 C CA . THR A 1 136 ? 3.200 8.701 -13.848 1.00 94.88 136 THR A CA 1
ATOM 1060 C C . THR A 1 136 ? 4.165 8.859 -15.009 1.00 94.88 136 THR A C 1
ATOM 1062 O O . THR A 1 136 ? 3.743 9.202 -16.112 1.00 94.88 136 THR A O 1
ATOM 1065 N N . ILE A 1 137 ? 5.440 8.559 -14.775 1.00 95.19 137 ILE A N 1
ATOM 1066 C CA . ILE A 1 137 ? 6.508 8.629 -15.775 1.00 95.19 137 ILE A CA 1
ATOM 1067 C C . ILE A 1 137 ? 7.107 7.233 -15.909 1.00 95.19 137 ILE A C 1
ATOM 1069 O O . ILE A 1 137 ? 7.783 6.750 -15.005 1.00 95.19 137 ILE A O 1
ATOM 1073 N N . PHE A 1 138 ? 6.843 6.564 -17.029 1.00 91.12 138 PHE A N 1
ATOM 1074 C CA . PHE A 1 138 ? 7.433 5.259 -17.321 1.00 91.12 138 PHE A CA 1
ATOM 1075 C C . PHE A 1 138 ? 8.793 5.455 -17.971 1.00 91.12 138 PHE A C 1
ATOM 1077 O O . PHE A 1 138 ? 8.910 6.194 -18.949 1.00 91.12 138 PHE A O 1
ATOM 1084 N N . GLN A 1 139 ? 9.811 4.764 -17.462 1.00 86.56 139 GLN A N 1
ATOM 1085 C CA . GLN A 1 139 ? 11.092 4.748 -18.149 1.00 86.56 139 GLN A CA 1
ATOM 1086 C C . GLN A 1 139 ? 10.923 3.977 -19.457 1.00 86.56 139 GLN A C 1
ATOM 1088 O O . GLN A 1 139 ? 10.485 2.821 -19.460 1.00 86.56 139 GLN A O 1
ATOM 1093 N N . ALA A 1 140 ? 11.235 4.631 -20.575 1.00 72.44 140 ALA A N 1
ATOM 1094 C CA . ALA A 1 140 ? 11.297 3.956 -21.856 1.00 72.44 140 ALA A CA 1
ATOM 1095 C C . ALA A 1 140 ? 12.327 2.830 -21.727 1.00 72.44 140 ALA A C 1
ATOM 1097 O O . ALA A 1 140 ? 13.489 3.082 -21.407 1.00 72.44 140 ALA A O 1
ATOM 1098 N N . LYS A 1 141 ? 11.911 1.578 -21.960 1.00 64.62 141 LYS A N 1
ATOM 1099 C CA . LYS A 1 141 ? 12.894 0.532 -22.233 1.00 64.62 141 LYS A CA 1
ATOM 1100 C C . LYS A 1 141 ? 13.625 0.998 -23.481 1.00 64.62 141 LYS A C 1
ATOM 1102 O O . LYS A 1 141 ? 13.004 1.130 -24.533 1.00 64.62 141 LYS A O 1
ATOM 1107 N N . THR A 1 142 ? 14.921 1.264 -23.367 1.00 55.00 142 THR A N 1
ATOM 1108 C CA . THR A 1 142 ? 15.775 1.246 -24.542 1.00 55.00 142 THR A CA 1
ATOM 1109 C C . THR A 1 142 ? 15.611 -0.153 -25.110 1.00 55.00 142 THR A C 1
ATOM 1111 O O . THR A 1 142 ? 16.031 -1.144 -24.512 1.00 55.00 142 THR A O 1
ATOM 1114 N N . THR A 1 143 ? 14.880 -0.263 -26.21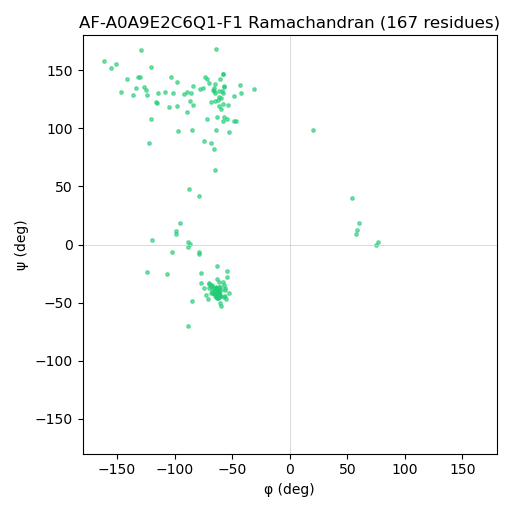5 1.00 52.28 143 THR A N 1
ATOM 1115 C CA . THR A 1 143 ? 14.896 -1.465 -27.032 1.00 52.28 143 THR A CA 1
ATOM 1116 C C . THR A 1 143 ? 16.310 -1.522 -27.579 1.00 52.28 143 THR A C 1
ATOM 1118 O O . THR A 1 143 ? 16.597 -1.004 -28.652 1.00 52.28 143 THR A O 1
ATOM 1121 N N . THR A 1 144 ? 17.242 -2.045 -26.783 1.00 48.16 144 THR A N 1
ATOM 1122 C CA . THR A 1 144 ? 18.547 -2.424 -27.286 1.00 48.16 144 THR A CA 1
ATOM 1123 C C . THR A 1 144 ? 18.233 -3.535 -28.261 1.00 48.16 144 THR A C 1
ATOM 1125 O O . THR A 1 144 ? 17.958 -4.669 -27.870 1.00 48.16 144 THR A O 1
ATOM 1128 N N . GLU A 1 145 ? 18.186 -3.170 -29.535 1.00 52.12 145 GLU A N 1
ATOM 1129 C CA . GLU A 1 145 ? 18.143 -4.061 -30.678 1.00 52.12 145 GLU A CA 1
ATOM 1130 C C . GLU A 1 145 ? 19.473 -4.837 -30.702 1.00 52.12 145 GLU A C 1
ATOM 1132 O O . GLU A 1 145 ? 20.323 -4.693 -31.575 1.00 52.12 145 GLU A O 1
ATOM 1137 N N . SER A 1 146 ? 19.708 -5.652 -29.672 1.00 51.78 146 SER A N 1
ATOM 1138 C CA . SER A 1 146 ? 20.898 -6.480 -29.485 1.00 51.78 146 SER A CA 1
ATOM 1139 C C . SER A 1 146 ? 20.799 -7.735 -30.358 1.00 51.78 146 SER A C 1
ATOM 1141 O O . SER A 1 146 ? 21.077 -8.842 -29.908 1.00 51.78 146 SER A O 1
ATOM 1143 N N . GLY A 1 147 ? 20.333 -7.5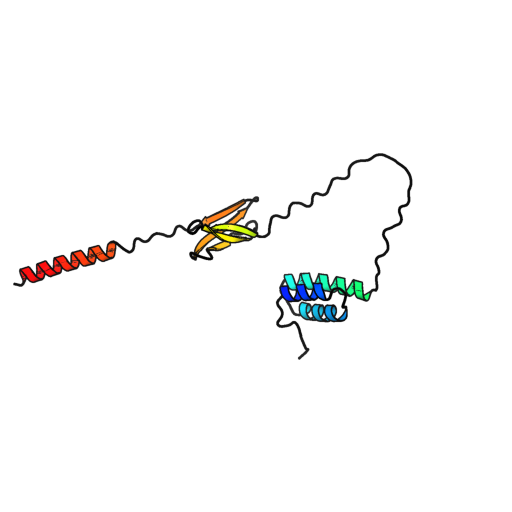71 -31.596 1.00 53.69 147 GLY A N 1
ATOM 1144 C CA . GLY A 1 147 ? 20.111 -8.661 -32.541 1.00 53.69 147 GLY A CA 1
ATOM 1145 C C . GLY A 1 147 ? 20.844 -8.494 -33.868 1.00 53.69 147 GLY A C 1
ATOM 1146 O O . GLY A 1 147 ? 21.127 -9.495 -34.513 1.00 53.69 147 GLY A O 1
ATOM 1147 N N . SER A 1 148 ? 21.209 -7.274 -34.282 1.00 57.12 148 SER A N 1
ATOM 1148 C CA . SER A 1 148 ? 21.742 -7.059 -35.642 1.00 57.12 148 SER A CA 1
ATOM 1149 C C . SER A 1 148 ? 23.253 -6.789 -35.698 1.00 57.12 148 SER A C 1
ATOM 1151 O O . SER A 1 148 ? 23.901 -7.121 -36.693 1.00 57.12 148 SER A O 1
ATOM 1153 N N . ALA A 1 149 ? 23.854 -6.268 -34.621 1.00 60.75 149 ALA A N 1
ATOM 1154 C CA . ALA A 1 149 ? 25.281 -5.939 -34.609 1.00 60.75 149 ALA A CA 1
ATOM 1155 C C . ALA A 1 149 ? 26.182 -7.189 -34.563 1.00 60.75 149 ALA A C 1
ATOM 1157 O O . ALA A 1 149 ? 27.145 -7.271 -35.319 1.00 60.75 149 ALA A O 1
ATOM 1158 N N . GLY A 1 150 ? 25.853 -8.190 -33.736 1.00 62.34 150 GLY A N 1
ATOM 1159 C CA . GLY A 1 150 ? 26.670 -9.406 -33.596 1.00 62.34 150 GLY A CA 1
ATOM 1160 C C . GLY A 1 150 ? 26.724 -10.258 -34.870 1.00 62.34 150 GLY A C 1
ATOM 1161 O O . GLY A 1 150 ? 27.791 -10.723 -35.260 1.00 62.34 150 GLY A O 1
ATOM 1162 N N . ILE A 1 151 ? 25.595 -10.396 -35.572 1.00 73.94 151 ILE A N 1
ATOM 1163 C CA . ILE A 1 151 ? 25.499 -11.203 -36.801 1.00 73.94 151 ILE A CA 1
ATOM 1164 C C . ILE A 1 151 ? 26.306 -10.578 -37.951 1.00 73.94 151 ILE A C 1
ATOM 1166 O O . ILE A 1 151 ? 26.934 -11.304 -38.721 1.00 73.94 151 ILE A O 1
ATOM 1170 N N . LYS A 1 152 ? 26.363 -9.241 -38.043 1.00 75.62 152 LYS A N 1
ATOM 1171 C CA . LYS A 1 152 ? 27.175 -8.552 -39.061 1.00 75.62 152 LYS A CA 1
ATOM 1172 C C . LYS A 1 152 ? 28.673 -8.822 -38.894 1.00 75.62 152 LYS A C 1
ATOM 1174 O O . LYS A 1 152 ? 29.342 -9.092 -39.887 1.00 75.62 152 LYS A O 1
ATOM 1179 N N . TRP A 1 153 ? 29.195 -8.815 -37.666 1.00 83.81 153 TRP A N 1
ATOM 1180 C CA . TRP A 1 153 ? 30.611 -9.117 -37.415 1.00 83.81 153 TRP A CA 1
ATOM 1181 C C . TRP A 1 153 ? 30.961 -10.584 -37.680 1.00 83.81 153 TRP A C 1
ATOM 1183 O O . TRP A 1 153 ? 32.034 -10.864 -38.211 1.00 83.81 153 TRP A O 1
ATOM 1193 N N . ILE A 1 154 ? 30.040 -11.508 -37.388 1.00 82.62 154 ILE A N 1
ATOM 1194 C CA . ILE A 1 154 ? 30.215 -12.934 -37.699 1.00 82.62 154 ILE A CA 1
ATOM 1195 C C . ILE A 1 154 ? 30.287 -13.149 -39.217 1.00 82.62 154 ILE A C 1
ATOM 1197 O O . ILE A 1 154 ? 31.190 -13.835 -39.691 1.00 82.62 154 ILE A O 1
ATOM 1201 N N . LEU A 1 155 ? 29.392 -12.523 -39.992 1.00 84.12 155 LEU A N 1
ATOM 1202 C CA . LEU A 1 155 ? 29.415 -12.606 -41.457 1.00 84.12 155 LEU A CA 1
ATOM 1203 C C . LEU A 1 155 ? 30.708 -12.034 -42.052 1.00 84.12 155 LEU A C 1
ATOM 1205 O O . LEU A 1 155 ? 31.304 -12.665 -42.921 1.00 84.12 155 LEU A O 1
ATOM 1209 N N . ILE A 1 156 ? 31.173 -10.881 -41.560 1.00 87.25 156 ILE A N 1
ATOM 1210 C CA . ILE A 1 156 ? 32.434 -10.276 -42.018 1.00 87.25 156 ILE A CA 1
ATOM 1211 C C . ILE A 1 156 ? 33.620 -11.201 -41.713 1.00 87.25 156 ILE A C 1
ATOM 1213 O O . ILE A 1 156 ? 34.436 -11.453 -42.598 1.00 87.25 156 ILE A O 1
ATOM 1217 N N . GLY A 1 157 ? 33.696 -11.753 -40.498 1.00 89.19 157 GLY A N 1
ATOM 1218 C CA . GLY A 1 157 ? 34.761 -12.686 -40.122 1.00 89.19 157 GLY A CA 1
ATOM 1219 C C . GLY A 1 157 ? 34.796 -13.935 -41.007 1.00 89.19 157 GLY A C 1
ATOM 1220 O O . GLY A 1 157 ? 35.869 -14.375 -41.415 1.00 89.19 157 GLY A O 1
ATOM 1221 N N . LEU A 1 158 ? 33.625 -14.468 -41.368 1.00 91.69 158 LEU A N 1
ATOM 1222 C CA . LEU A 1 158 ? 33.506 -15.655 -42.216 1.00 91.69 158 LEU A CA 1
ATOM 1223 C C . LEU A 1 158 ? 33.971 -15.377 -43.655 1.00 91.69 158 LEU A C 1
ATOM 1225 O O . LEU A 1 158 ? 34.709 -16.177 -44.225 1.00 91.69 158 LEU A O 1
ATOM 1229 N N . VAL A 1 159 ? 33.621 -14.216 -44.220 1.00 93.50 159 VAL A N 1
ATOM 1230 C CA . VAL A 1 159 ? 34.090 -13.801 -45.554 1.00 93.50 159 VAL A CA 1
ATOM 1231 C C . VAL A 1 159 ? 35.611 -13.639 -45.582 1.00 93.50 159 VAL A C 1
ATOM 1233 O O . VAL A 1 159 ? 36.262 -14.142 -46.496 1.00 93.50 159 VAL A O 1
ATOM 1236 N N . VAL A 1 160 ? 36.196 -12.992 -44.568 1.00 94.31 160 VAL A N 1
ATOM 1237 C CA . VAL A 1 160 ? 37.656 -12.826 -44.473 1.00 94.31 160 VAL A CA 1
ATOM 1238 C C . VAL A 1 160 ? 38.360 -14.183 -44.386 1.00 94.31 160 VAL A C 1
ATOM 1240 O O . VAL A 1 160 ? 39.353 -14.397 -45.077 1.00 94.31 160 VAL A O 1
ATOM 1243 N N . LEU A 1 161 ? 37.825 -15.126 -43.604 1.00 93.25 161 LEU A N 1
ATOM 1244 C CA . LEU A 1 161 ? 38.383 -16.475 -43.490 1.00 93.25 161 LEU A CA 1
ATOM 1245 C C . LEU A 1 161 ? 38.400 -17.207 -44.843 1.00 93.25 161 LEU A C 1
ATOM 1247 O O . LEU A 1 161 ? 39.411 -17.806 -45.204 1.00 93.25 161 LEU A O 1
ATOM 1251 N N . VAL A 1 162 ? 37.309 -17.128 -45.613 1.00 93.94 162 VAL A N 1
ATOM 1252 C CA . VAL A 1 162 ? 37.225 -17.742 -46.950 1.00 93.94 162 VAL A CA 1
ATOM 1253 C C . VAL A 1 162 ? 38.264 -17.141 -47.897 1.00 93.94 162 VAL A C 1
ATOM 1255 O O . VAL A 1 162 ? 38.933 -17.884 -48.612 1.00 93.94 162 VAL A O 1
ATOM 1258 N N . ILE A 1 163 ? 38.453 -15.818 -47.872 1.00 93.69 163 ILE A N 1
ATOM 1259 C CA . ILE A 1 163 ? 39.470 -15.146 -48.695 1.00 93.69 163 ILE A CA 1
ATOM 1260 C C . ILE A 1 163 ? 40.878 -15.626 -48.322 1.00 93.69 163 ILE A C 1
ATOM 1262 O O . ILE A 1 163 ? 41.668 -15.928 -49.212 1.00 93.69 163 ILE A O 1
ATOM 1266 N N . ILE A 1 164 ? 41.188 -15.748 -47.028 1.00 94.00 164 ILE A N 1
ATOM 1267 C CA . ILE A 1 164 ? 42.496 -16.243 -46.570 1.00 94.00 164 ILE A CA 1
ATOM 1268 C C . ILE A 1 164 ? 42.742 -17.673 -47.064 1.00 94.00 164 ILE A C 1
ATOM 1270 O O . ILE A 1 164 ? 43.820 -17.962 -47.578 1.00 94.00 164 ILE A O 1
ATOM 1274 N N . VAL A 1 165 ? 41.746 -18.558 -46.958 1.00 93.44 165 VAL A N 1
ATOM 1275 C CA . VAL A 1 165 ? 41.859 -19.949 -47.429 1.00 93.44 165 VAL A CA 1
ATOM 1276 C C . VAL A 1 165 ? 42.067 -20.018 -48.945 1.00 93.44 165 VAL A C 1
ATOM 1278 O O . VAL A 1 165 ? 42.841 -20.851 -49.405 1.00 93.44 165 VAL A O 1
ATOM 1281 N N . LEU A 1 166 ? 41.412 -19.146 -49.717 1.00 89.88 166 LEU A N 1
ATOM 1282 C CA . LEU A 1 166 ? 41.589 -19.072 -51.170 1.00 89.88 166 LEU A CA 1
ATOM 1283 C C . LEU A 1 166 ? 42.963 -18.528 -51.577 1.00 89.88 166 LEU A C 1
ATOM 1285 O O . LEU A 1 166 ? 43.496 -18.965 -52.585 1.00 89.88 166 LEU A O 1
ATOM 1289 N N . MET A 1 167 ? 43.535 -17.600 -50.808 1.00 88.00 167 MET A N 1
ATOM 1290 C CA . MET A 1 167 ? 44.875 -17.053 -51.066 1.00 88.00 167 MET A CA 1
ATOM 1291 C C . MET A 1 167 ? 46.005 -18.000 -50.636 1.00 88.00 167 MET A C 1
ATOM 1293 O O . MET A 1 167 ? 47.118 -17.895 -51.140 1.00 88.00 167 MET A O 1
ATOM 1297 N N . ALA A 1 168 ? 45.742 -18.895 -49.681 1.00 84.69 168 ALA A N 1
ATOM 1298 C CA . ALA A 1 168 ? 46.718 -19.853 -49.160 1.00 84.69 168 ALA A CA 1
ATOM 1299 C C . ALA A 1 168 ? 46.778 -21.177 -49.949 1.00 84.69 168 ALA A C 1
ATOM 1301 O O . ALA A 1 168 ? 47.514 -22.083 -49.552 1.00 84.69 168 ALA A O 1
ATOM 1302 N N . LYS A 1 169 ? 45.992 -21.313 -51.021 1.00 69.00 169 LYS A N 1
ATOM 1303 C CA . LYS A 1 169 ? 45.903 -22.505 -51.868 1.00 69.00 169 LYS A CA 1
ATOM 1304 C C . LYS A 1 169 ? 46.411 -22.189 -53.269 1.00 69.00 169 LYS A C 1
ATOM 1306 O O . LYS A 1 169 ? 47.126 -23.055 -53.816 1.00 69.00 169 LYS A O 1
#

pLDDT: mean 82.46, std 16.86, range [43.41, 97.25]